Protein AF-A0A452ZFZ0-F1 (afdb_monomer_lite)

Organism: Aegilops tauschii subsp. strangulata (NCBI:txid200361)

InterPro domains:
  IPR027417 P-loop containing nucleoside triphosphate hydrolase [G3DSA:3.40.50.300] (1-75)

Foldseek 3Di:
DDPDDDDPCPVLVVCVVVVNDPVVSVLVVLQVVCVVVVHPRDDDDDPVVVVVVVLVVVLVVLVVPDDPVPDDPVVNCCVSDPDDD

Secondary structure (DSSP, 8-state):
----PPPTTHHHHHHHHTT--HHHHHHHHHHHHHHHTTPPPPP---HHHHHHHHHHHHHHHHHHH--TTTS-HHHHHHHHSPPP-

Sequence (85 aa):
LVPGQALLSFGLHCAQLAGVPSEVIQRAASVLEDIHSKRPVRRMICDNLAAKDKQYQDAMAKLLAFDPRKGDLNHFFEDVFPPEA

Radius of gyration: 22.25 Å; chains: 1; bounding box: 54×33×55 Å

Structure (mmCIF, N/CA/C/O backbone):
data_AF-A0A452ZFZ0-F1
#
_entry.id   AF-A0A452ZFZ0-F1
#
loop_
_atom_site.group_PDB
_atom_site.id
_atom_site.type_symbol
_atom_site.label_atom_id
_atom_site.label_alt_id
_atom_site.label_comp_id
_atom_site.label_asym_id
_atom_site.label_entity_id
_atom_site.label_seq_id
_atom_site.pdbx_PDB_ins_code
_atom_site.Cartn_x
_atom_site.Cartn_y
_atom_site.Cartn_z
_atom_site.occupancy
_atom_site.B_iso_or_equiv
_atom_site.auth_seq_id
_atom_site.auth_comp_id
_atom_site.auth_asym_id
_atom_site.auth_atom_id
_atom_site.pdbx_PDB_model_num
ATOM 1 N N . LEU A 1 1 ? 34.568 9.966 -11.392 1.00 59.06 1 LEU A N 1
ATOM 2 C CA . LEU A 1 1 ? 33.140 10.099 -11.022 1.00 59.06 1 LEU A CA 1
ATOM 3 C C . LEU A 1 1 ? 32.895 11.560 -10.692 1.00 59.06 1 LEU A C 1
ATOM 5 O O . LEU A 1 1 ? 33.636 12.088 -9.874 1.00 59.06 1 LEU A O 1
ATOM 9 N N . VAL A 1 2 ? 31.951 12.223 -11.362 1.00 62.56 2 VAL A N 1
ATOM 10 C CA . VAL A 1 2 ? 31.585 13.604 -11.012 1.00 62.56 2 VAL A CA 1
ATOM 11 C C . VAL A 1 2 ? 30.678 13.535 -9.780 1.00 62.56 2 VAL A C 1
ATOM 13 O O . VAL A 1 2 ? 29.649 12.862 -9.855 1.00 62.56 2 VAL A O 1
ATOM 16 N N . PRO A 1 3 ? 31.033 14.169 -8.650 1.00 55.62 3 PRO A N 1
ATOM 17 C CA . PRO A 1 3 ? 30.122 14.304 -7.524 1.00 55.62 3 PRO A CA 1
ATOM 18 C C . PRO A 1 3 ? 28.958 15.187 -7.971 1.00 55.62 3 PRO A C 1
ATOM 20 O O . PRO A 1 3 ? 29.135 16.365 -8.271 1.00 55.62 3 PRO A O 1
ATOM 23 N N . GLY A 1 4 ? 27.777 14.601 -8.082 1.00 64.94 4 GLY A N 1
ATOM 24 C CA . GLY A 1 4 ? 26.598 15.289 -8.577 1.00 64.94 4 GLY A CA 1
ATOM 25 C C . GLY A 1 4 ? 25.359 14.473 -8.268 1.00 64.94 4 GLY A C 1
ATOM 26 O O . GLY A 1 4 ? 25.377 13.243 -8.309 1.00 64.94 4 GLY A O 1
ATOM 27 N N . GLN A 1 5 ? 24.293 15.173 -7.905 1.00 58.78 5 GLN A N 1
ATOM 28 C CA . GLN A 1 5 ? 23.008 14.581 -7.577 1.00 58.78 5 GLN A CA 1
ATOM 29 C C . GLN A 1 5 ? 22.443 13.915 -8.838 1.00 58.78 5 GLN A C 1
ATOM 31 O O . GLN A 1 5 ? 22.257 14.575 -9.860 1.00 58.78 5 GLN A O 1
ATOM 36 N N . ALA A 1 6 ? 22.221 12.600 -8.795 1.00 67.44 6 ALA A N 1
ATOM 37 C CA . ALA A 1 6 ? 21.618 11.893 -9.918 1.00 67.44 6 ALA A CA 1
ATOM 38 C C . ALA A 1 6 ? 20.217 12.466 -10.177 1.00 67.44 6 ALA A C 1
ATOM 40 O O . ALA A 1 6 ? 19.401 12.563 -9.257 1.00 67.44 6 ALA A O 1
ATOM 41 N N . LEU A 1 7 ? 19.936 12.844 -11.427 1.00 69.50 7 LEU A N 1
ATOM 42 C CA . LEU A 1 7 ? 18.584 13.210 -11.834 1.00 69.50 7 LEU A CA 1
ATOM 43 C C . LEU A 1 7 ? 17.679 12.000 -11.598 1.00 69.50 7 LEU A C 1
ATOM 45 O O . LEU A 1 7 ? 17.920 10.920 -12.137 1.00 69.50 7 LEU A O 1
ATOM 49 N N . LEU A 1 8 ? 16.623 12.188 -10.810 1.00 69.81 8 LEU A N 1
ATOM 50 C CA . LEU A 1 8 ? 15.677 11.129 -10.442 1.00 69.81 8 LEU A CA 1
ATOM 51 C C . LEU A 1 8 ? 14.958 10.514 -11.664 1.00 69.81 8 LEU A C 1
ATOM 53 O O . LEU A 1 8 ? 14.406 9.423 -11.572 1.00 69.81 8 LEU A O 1
ATOM 57 N N . SER A 1 9 ? 15.032 11.166 -12.830 1.00 79.19 9 SER A N 1
ATOM 58 C CA . SER A 1 9 ? 14.537 10.681 -14.123 1.00 79.19 9 SER A CA 1
ATOM 59 C C . SER A 1 9 ? 15.518 9.795 -14.905 1.00 79.19 9 SER A C 1
ATOM 61 O O . SER A 1 9 ? 15.101 9.146 -15.864 1.00 79.19 9 SER A O 1
ATOM 63 N N . PHE A 1 10 ? 16.798 9.714 -14.521 1.00 87.88 10 PHE A N 1
ATOM 64 C CA . PHE A 1 10 ? 17.796 8.932 -15.265 1.00 87.88 10 PHE A CA 1
ATOM 65 C C . PHE A 1 10 ? 17.440 7.438 -15.305 1.00 87.88 10 PHE A C 1
ATOM 67 O O . PHE A 1 10 ? 17.518 6.806 -16.355 1.00 87.88 10 PHE A O 1
ATOM 74 N N . GLY A 1 11 ? 16.941 6.896 -14.189 1.0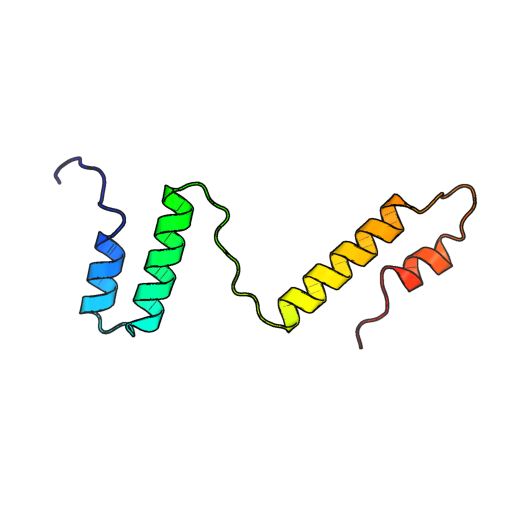0 90.56 11 GLY A N 1
ATOM 75 C CA . GLY A 1 11 ? 16.471 5.510 -14.125 1.00 90.56 11 GLY A CA 1
ATOM 76 C C . GLY A 1 11 ? 15.288 5.223 -15.057 1.00 90.56 11 GLY A C 1
ATOM 77 O O . GLY A 1 11 ? 15.255 4.167 -15.688 1.00 90.56 11 GLY A O 1
ATOM 78 N N . LEU A 1 12 ? 14.353 6.172 -15.212 1.00 92.81 12 LEU A N 1
ATOM 79 C CA . LEU A 1 12 ? 13.239 6.036 -16.160 1.00 92.81 12 LEU A CA 1
ATOM 80 C C . LEU A 1 12 ? 13.737 5.992 -17.606 1.00 92.81 12 LEU A C 1
ATOM 82 O O . LEU A 1 12 ? 13.240 5.199 -18.402 1.00 92.81 12 LEU A O 1
ATOM 86 N N . HIS A 1 13 ? 14.740 6.810 -17.935 1.00 92.25 13 HIS A N 1
ATOM 87 C CA . HIS A 1 13 ? 15.335 6.826 -19.267 1.00 92.25 13 HIS A CA 1
ATOM 88 C C . HIS A 1 13 ? 16.009 5.487 -19.599 1.00 92.25 13 HIS A C 1
ATOM 90 O O . HIS A 1 13 ? 15.778 4.925 -20.668 1.00 92.25 13 HIS A O 1
ATOM 96 N N . CYS A 1 14 ? 16.768 4.922 -18.654 1.00 94.44 14 CYS A N 1
ATOM 97 C CA . CYS A 1 14 ? 17.343 3.584 -18.797 1.00 94.44 14 CYS A CA 1
ATOM 98 C C . CYS A 1 14 ? 16.269 2.504 -19.000 1.00 94.44 14 CYS A C 1
ATOM 100 O O . CYS A 1 14 ? 16.418 1.655 -19.876 1.00 94.44 14 CYS A O 1
ATOM 102 N N . ALA A 1 15 ? 15.179 2.543 -18.227 1.00 95.19 15 ALA A N 1
ATOM 103 C CA . ALA A 1 15 ? 14.079 1.589 -18.357 1.00 95.19 15 ALA A CA 1
ATOM 104 C C . ALA A 1 15 ? 13.398 1.677 -19.735 1.00 95.19 15 ALA A C 1
ATOM 106 O O . ALA A 1 15 ? 13.120 0.651 -20.354 1.00 95.19 15 ALA A O 1
ATOM 107 N N . GLN A 1 16 ? 13.190 2.891 -20.249 1.00 95.12 16 GLN A N 1
ATOM 108 C CA . GLN A 1 16 ? 12.639 3.103 -21.587 1.00 95.12 16 GLN A CA 1
ATOM 109 C C . GLN A 1 16 ? 13.557 2.529 -22.679 1.00 95.12 16 GLN A C 1
ATOM 111 O O . GLN A 1 16 ? 13.076 1.840 -23.576 1.00 95.12 16 GLN A O 1
ATOM 116 N N . LEU A 1 17 ? 14.873 2.757 -22.589 1.00 96.56 17 LEU A N 1
ATOM 117 C CA . LEU A 1 17 ? 15.856 2.192 -23.527 1.00 96.56 17 LEU A CA 1
ATOM 118 C C . LEU A 1 17 ? 15.905 0.659 -23.483 1.00 96.56 17 LEU A C 1
ATOM 120 O O . LEU A 1 17 ? 16.136 0.023 -24.506 1.00 96.56 17 LEU A O 1
ATOM 124 N N . ALA A 1 18 ? 15.655 0.067 -22.314 1.00 97.50 18 ALA A N 1
ATOM 125 C CA . ALA A 1 18 ? 15.561 -1.379 -22.137 1.00 97.50 18 ALA A CA 1
ATOM 126 C C . ALA A 1 18 ? 14.245 -1.986 -22.669 1.00 97.50 18 ALA A C 1
ATOM 128 O O . ALA A 1 18 ? 14.043 -3.193 -22.551 1.00 97.50 18 ALA A O 1
ATOM 129 N N . GLY A 1 19 ? 13.347 -1.177 -23.244 1.00 96.75 19 GLY A N 1
ATOM 130 C CA . GLY A 1 19 ? 12.093 -1.649 -23.835 1.00 96.75 19 GLY A CA 1
ATOM 131 C C . GLY A 1 19 ? 10.969 -1.892 -22.827 1.00 96.75 19 GLY A C 1
ATOM 132 O O . GLY A 1 19 ? 10.028 -2.624 -23.129 1.00 96.75 19 GLY A O 1
ATOM 133 N N . VAL A 1 20 ? 11.039 -1.300 -21.631 1.00 97.00 20 VAL A N 1
ATOM 134 C CA . VAL A 1 20 ? 9.931 -1.357 -20.667 1.00 97.00 20 VAL A CA 1
ATOM 135 C C . VAL A 1 20 ? 8.689 -0.668 -21.266 1.00 97.00 20 VAL A C 1
ATOM 137 O O . VAL A 1 20 ? 8.826 0.423 -21.827 1.00 97.00 20 VAL A O 1
ATOM 140 N N . PRO A 1 21 ? 7.479 -1.252 -21.134 1.00 97.69 21 PRO A N 1
ATOM 141 C CA . PRO A 1 21 ? 6.260 -0.670 -21.695 1.00 97.69 21 PRO A CA 1
ATOM 142 C C . PRO A 1 21 ? 6.004 0.763 -21.216 1.00 97.69 21 PRO A C 1
ATOM 144 O O . PRO A 1 21 ? 6.221 1.093 -20.044 1.00 97.69 21 PRO A O 1
ATOM 147 N N . SER A 1 22 ? 5.512 1.616 -22.115 1.00 93.62 22 SER A N 1
ATOM 148 C CA . SER A 1 22 ? 5.305 3.048 -21.860 1.00 93.62 22 SER A CA 1
ATOM 149 C C . SER A 1 22 ? 4.339 3.304 -20.703 1.00 93.62 22 SER A C 1
ATOM 151 O O . SER A 1 22 ? 4.546 4.245 -19.938 1.00 93.62 22 SER A O 1
ATOM 153 N N . GLU A 1 23 ? 3.342 2.442 -20.501 1.00 94.06 23 GLU A N 1
ATOM 154 C CA . GLU A 1 23 ? 2.385 2.539 -19.398 1.00 94.06 23 GLU A CA 1
ATOM 155 C C . GLU A 1 23 ? 3.080 2.337 -18.046 1.00 94.06 23 GLU A C 1
ATOM 157 O O . GLU A 1 23 ? 2.726 2.973 -17.053 1.00 94.06 23 GLU A O 1
ATOM 162 N N . VAL A 1 24 ? 4.100 1.473 -17.990 1.00 93.75 24 VAL A N 1
ATOM 163 C CA . VAL A 1 24 ? 4.911 1.272 -16.780 1.00 93.75 24 VAL A CA 1
ATOM 164 C C . VAL A 1 24 ? 5.786 2.497 -16.522 1.00 93.75 24 VAL A C 1
ATOM 166 O O . VAL A 1 24 ? 5.846 2.965 -15.384 1.00 93.75 24 VAL A O 1
ATOM 169 N N . ILE A 1 25 ? 6.403 3.056 -17.569 1.00 94.88 25 ILE A N 1
ATOM 170 C CA . ILE A 1 25 ? 7.209 4.283 -17.472 1.00 94.88 25 ILE A CA 1
ATOM 171 C C . ILE A 1 25 ? 6.360 5.459 -16.972 1.00 94.88 25 ILE A C 1
ATOM 173 O O . ILE A 1 25 ? 6.778 6.168 -16.058 1.00 94.88 25 ILE A O 1
ATOM 177 N N . GLN A 1 26 ? 5.147 5.638 -17.504 1.00 92.38 26 GLN A N 1
ATOM 178 C CA . GLN A 1 26 ? 4.223 6.697 -17.087 1.00 92.38 26 GLN A CA 1
ATOM 179 C C . GLN A 1 26 ? 3.802 6.559 -15.620 1.00 92.38 26 GLN A C 1
ATOM 181 O O . GLN A 1 26 ? 3.837 7.543 -14.878 1.00 92.38 26 GLN A O 1
ATOM 186 N N . ARG A 1 27 ? 3.460 5.343 -15.166 1.00 91.38 27 ARG A N 1
ATOM 187 C CA . ARG A 1 27 ? 3.148 5.106 -13.746 1.00 91.38 27 ARG A CA 1
ATOM 188 C C . ARG A 1 27 ? 4.342 5.422 -12.849 1.00 91.38 27 ARG A C 1
ATOM 190 O O . ARG A 1 27 ? 4.179 6.096 -11.837 1.00 91.38 27 ARG A O 1
ATOM 197 N N . ALA A 1 28 ? 5.539 4.976 -13.225 1.00 91.56 28 ALA A N 1
ATOM 198 C CA . ALA A 1 28 ? 6.751 5.238 -12.455 1.00 91.56 28 ALA A CA 1
ATOM 199 C C . ALA A 1 28 ? 7.095 6.741 -12.404 1.00 91.56 28 ALA A C 1
ATOM 201 O O . ALA A 1 28 ? 7.507 7.235 -11.356 1.00 91.56 28 ALA A O 1
ATOM 202 N N . ALA A 1 29 ? 6.855 7.483 -13.490 1.00 91.75 29 ALA A N 1
ATOM 203 C CA . ALA A 1 29 ? 6.994 8.938 -13.516 1.00 91.75 29 ALA A CA 1
ATOM 204 C C . ALA A 1 29 ? 6.020 9.636 -12.553 1.00 91.75 29 ALA A C 1
ATOM 206 O O . ALA A 1 29 ? 6.451 10.481 -11.771 1.00 91.75 29 ALA A O 1
ATOM 207 N N . SER A 1 30 ? 4.743 9.233 -12.537 1.00 89.81 30 SER A N 1
ATOM 208 C CA . SER A 1 30 ? 3.752 9.766 -11.588 1.00 89.81 30 SER A CA 1
ATOM 209 C C . SER A 1 30 ? 4.143 9.499 -10.130 1.00 89.81 30 SER A C 1
ATOM 211 O O . SER A 1 30 ? 4.015 10.387 -9.291 1.00 89.81 30 SER A O 1
ATOM 213 N N . VAL A 1 31 ? 4.658 8.303 -9.823 1.00 89.69 31 VAL A N 1
ATOM 214 C CA . VAL A 1 31 ? 5.150 7.963 -8.475 1.00 89.69 31 VAL A CA 1
ATOM 215 C C . VAL A 1 31 ? 6.338 8.844 -8.087 1.00 89.69 31 VAL A C 1
ATOM 217 O O . VAL A 1 31 ? 6.392 9.355 -6.968 1.00 89.69 31 VAL A O 1
ATOM 220 N N . LEU A 1 32 ? 7.286 9.054 -9.004 1.00 90.00 32 LEU A N 1
ATOM 221 C CA . LEU A 1 32 ? 8.441 9.917 -8.759 1.00 90.00 32 LEU A CA 1
ATOM 222 C C . LEU A 1 32 ? 8.040 11.380 -8.536 1.00 90.00 32 LEU A C 1
ATOM 224 O O . LEU A 1 32 ? 8.669 12.055 -7.719 1.00 90.00 32 LEU A O 1
ATOM 228 N N . GLU A 1 33 ? 7.006 11.870 -9.219 1.00 88.81 33 GLU A N 1
ATOM 229 C CA . GLU A 1 33 ? 6.460 13.212 -9.002 1.00 88.81 33 GLU A CA 1
ATOM 230 C C . GLU A 1 33 ? 5.843 13.360 -7.603 1.00 88.81 33 GLU A C 1
ATOM 232 O O . GLU A 1 33 ? 6.095 14.355 -6.916 1.00 88.81 33 GLU A O 1
ATOM 237 N N . ASP A 1 34 ? 5.083 12.359 -7.148 1.00 89.19 34 ASP A N 1
ATOM 238 C CA . ASP A 1 34 ? 4.502 12.354 -5.803 1.00 89.19 34 ASP A CA 1
ATOM 239 C C . ASP A 1 34 ? 5.591 12.343 -4.722 1.00 89.19 34 ASP A C 1
ATOM 241 O O . ASP A 1 34 ? 5.528 13.144 -3.786 1.00 89.19 34 ASP A O 1
ATOM 245 N N . ILE A 1 35 ? 6.641 11.532 -4.899 1.00 86.81 35 ILE A N 1
ATOM 246 C CA . ILE A 1 35 ? 7.801 11.495 -3.993 1.00 86.81 35 ILE A CA 1
ATOM 247 C C . ILE A 1 35 ? 8.484 12.868 -3.918 1.00 86.81 35 ILE A C 1
ATOM 24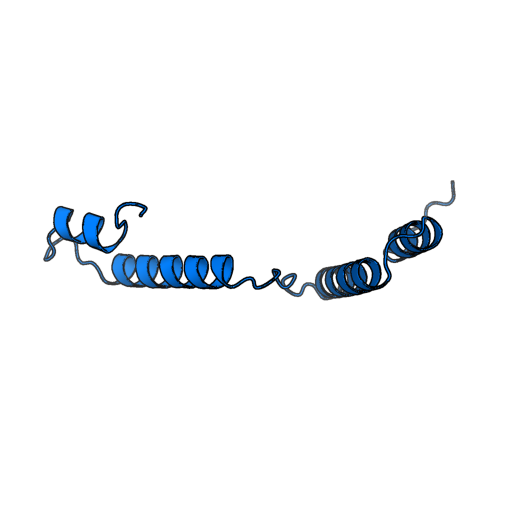9 O O . ILE A 1 35 ? 8.729 13.370 -2.820 1.00 86.81 35 ILE A O 1
ATOM 253 N N . HIS A 1 36 ? 8.759 13.507 -5.062 1.00 86.06 36 HIS A N 1
ATOM 254 C CA . HIS A 1 36 ? 9.361 14.849 -5.090 1.00 86.06 36 HIS A CA 1
ATOM 255 C C . HIS A 1 36 ? 8.488 15.896 -4.413 1.00 86.06 36 HIS A C 1
ATOM 257 O O . HIS A 1 36 ? 8.984 16.752 -3.681 1.00 86.06 36 HIS A O 1
ATOM 263 N N . SER A 1 37 ? 7.184 15.821 -4.658 1.00 88.81 37 SER A N 1
ATOM 264 C CA . SER A 1 37 ? 6.208 16.766 -4.126 1.00 88.81 37 SER A CA 1
ATOM 265 C C . SER A 1 37 ? 5.878 16.503 -2.655 1.00 88.81 37 SER A C 1
ATOM 267 O O . SER A 1 37 ? 5.035 17.201 -2.094 1.00 88.81 37 SER A O 1
ATOM 269 N N . LYS A 1 38 ? 6.502 15.489 -2.028 1.00 87.25 38 LYS A N 1
ATOM 270 C CA . LYS A 1 38 ? 6.168 14.984 -0.686 1.00 87.25 38 LYS A CA 1
ATOM 271 C C . LYS A 1 38 ? 4.676 14.668 -0.537 1.00 87.25 38 LYS A C 1
ATOM 273 O O . LYS A 1 38 ? 4.122 14.745 0.559 1.00 87.25 38 LYS A O 1
ATOM 278 N N . ARG A 1 39 ? 4.016 14.331 -1.648 1.00 84.38 39 ARG A N 1
ATOM 279 C CA . ARG A 1 39 ? 2.638 13.855 -1.646 1.00 84.38 39 ARG A CA 1
ATOM 280 C C . ARG A 1 39 ? 2.648 12.367 -1.305 1.00 84.38 39 ARG A C 1
ATOM 282 O O . ARG A 1 39 ? 3.591 11.662 -1.673 1.00 84.38 39 ARG A O 1
ATOM 289 N N . PRO A 1 40 ? 1.614 11.864 -0.616 1.00 82.75 40 PRO A N 1
ATOM 290 C CA . PRO A 1 40 ? 1.437 10.430 -0.474 1.00 82.75 40 PRO A CA 1
ATOM 291 C C . PRO A 1 40 ? 1.419 9.790 -1.862 1.00 82.75 40 PRO A C 1
ATOM 293 O O . PRO A 1 40 ? 0.623 10.193 -2.711 1.00 82.75 40 PRO A O 1
ATOM 296 N N . VAL A 1 41 ? 2.289 8.804 -2.087 1.00 82.94 41 VAL A N 1
ATOM 297 C CA . VAL A 1 41 ? 2.257 8.015 -3.320 1.00 82.94 41 VAL A CA 1
ATOM 298 C C . VAL A 1 41 ? 0.891 7.353 -3.393 1.00 82.94 41 VAL A C 1
ATOM 300 O O . VAL A 1 41 ? 0.525 6.574 -2.506 1.00 82.94 41 VAL A O 1
ATOM 303 N N . ARG A 1 42 ? 0.123 7.682 -4.435 1.00 73.75 42 ARG A N 1
ATOM 304 C CA . ARG A 1 42 ? -1.193 7.076 -4.638 1.00 73.75 42 ARG A CA 1
ATOM 305 C C . ARG A 1 42 ? -1.015 5.568 -4.761 1.00 73.75 42 ARG A C 1
ATOM 307 O O . ARG A 1 42 ? -0.352 5.082 -5.676 1.00 73.75 42 ARG A O 1
ATOM 314 N N . ARG A 1 43 ? -1.594 4.819 -3.820 1.00 69.81 43 ARG A N 1
ATOM 315 C CA . ARG A 1 43 ? -1.679 3.363 -3.947 1.00 69.81 43 ARG A CA 1
ATOM 316 C C . ARG A 1 43 ? -2.506 3.039 -5.185 1.00 69.81 43 ARG A C 1
ATOM 318 O O . ARG A 1 43 ? -3.471 3.738 -5.490 1.00 69.81 43 ARG A O 1
ATOM 325 N N . MET A 1 44 ? -2.129 1.973 -5.883 1.00 68.06 44 MET A N 1
ATOM 326 C CA . MET A 1 44 ? -2.997 1.397 -6.900 1.00 68.06 44 MET A CA 1
ATOM 327 C C . MET A 1 44 ? -4.291 0.973 -6.203 1.00 68.06 44 MET A C 1
ATOM 329 O O . MET A 1 44 ? -4.284 0.048 -5.392 1.00 68.06 44 MET A O 1
ATOM 333 N N . ILE A 1 45 ? -5.379 1.689 -6.475 1.00 65.44 45 ILE A N 1
ATOM 334 C CA . ILE A 1 45 ? -6.701 1.314 -5.988 1.00 65.44 45 ILE A CA 1
ATOM 335 C C . ILE A 1 45 ? -7.138 0.130 -6.847 1.00 65.44 45 ILE A C 1
ATOM 337 O O . ILE A 1 45 ? -7.461 0.298 -8.020 1.00 65.44 45 ILE A O 1
ATOM 341 N N . CYS A 1 46 ? -7.081 -1.071 -6.281 1.00 75.38 46 CYS A N 1
ATOM 342 C CA . CYS A 1 46 ? -7.828 -2.210 -6.797 1.00 75.38 46 CYS A CA 1
ATOM 343 C C . CYS A 1 46 ? -8.997 -2.495 -5.855 1.00 75.38 46 CYS A C 1
ATOM 345 O O . CYS A 1 46 ? -8.904 -2.219 -4.655 1.00 75.38 46 CYS A O 1
ATOM 347 N N . ASP A 1 47 ? -10.084 -3.045 -6.393 1.00 79.88 47 ASP A N 1
ATOM 348 C CA . ASP A 1 47 ? -11.338 -3.230 -5.652 1.00 79.88 47 ASP A CA 1
ATOM 349 C C . ASP A 1 47 ? -11.136 -4.025 -4.357 1.00 79.88 47 ASP A C 1
ATOM 351 O O . ASP A 1 47 ? -11.682 -3.670 -3.315 1.00 79.88 47 ASP A O 1
ATOM 355 N N . ASN A 1 48 ? -10.257 -5.030 -4.388 1.00 81.38 48 ASN A N 1
ATOM 356 C CA . ASN A 1 48 ? -9.891 -5.817 -3.210 1.00 81.38 48 ASN A CA 1
ATOM 357 C C . ASN A 1 48 ? -9.221 -4.968 -2.119 1.00 81.38 48 ASN A C 1
ATOM 359 O O . ASN A 1 48 ? -9.530 -5.124 -0.939 1.00 81.38 48 ASN A O 1
ATOM 363 N N . LEU A 1 49 ? -8.307 -4.068 -2.499 1.00 82.81 49 LEU A N 1
ATOM 364 C CA . LEU A 1 49 ? -7.621 -3.197 -1.545 1.00 82.81 49 LEU A CA 1
ATOM 365 C C . LEU A 1 49 ? -8.587 -2.155 -0.975 1.00 82.81 49 LEU A C 1
ATOM 367 O O . LEU A 1 49 ? -8.593 -1.928 0.228 1.00 82.81 49 LEU A O 1
ATOM 371 N N . ALA A 1 50 ? -9.446 -1.580 -1.820 1.00 85.06 50 ALA A N 1
ATOM 372 C CA . ALA A 1 50 ? -10.464 -0.622 -1.397 1.00 85.06 50 ALA A CA 1
ATOM 373 C C . ALA A 1 50 ? -11.476 -1.252 -0.425 1.00 85.06 50 ALA A C 1
ATOM 375 O O . ALA A 1 50 ? -11.833 -0.642 0.583 1.00 85.06 50 ALA A O 1
ATOM 376 N N . ALA A 1 51 ? -11.905 -2.489 -0.693 1.00 87.38 51 ALA A N 1
ATOM 377 C CA . ALA A 1 51 ? -12.784 -3.241 0.196 1.00 87.38 51 ALA A CA 1
ATOM 378 C C . ALA A 1 51 ? -12.119 -3.519 1.552 1.00 87.38 51 ALA A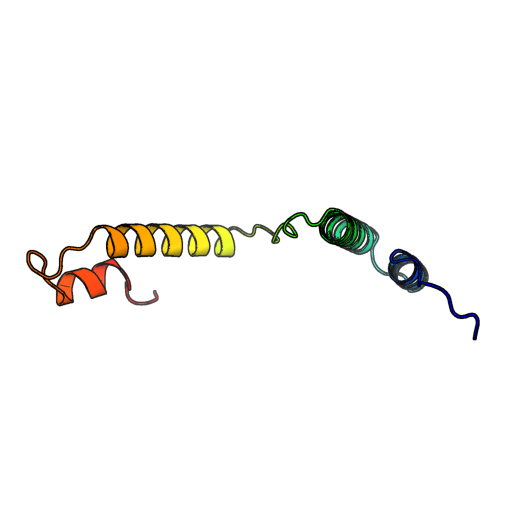 C 1
ATOM 380 O O . ALA A 1 51 ? -12.753 -3.338 2.592 1.00 87.38 51 ALA A O 1
ATOM 381 N N . LYS A 1 52 ? -10.834 -3.899 1.554 1.00 86.88 52 LYS A N 1
ATOM 382 C CA . LYS A 1 52 ? -10.061 -4.116 2.785 1.00 86.88 52 LYS A CA 1
ATOM 383 C C . LYS A 1 52 ? -9.839 -2.824 3.569 1.00 86.88 52 LYS A C 1
ATOM 385 O O . LYS A 1 52 ? -10.038 -2.823 4.778 1.00 86.88 52 LYS A O 1
ATOM 390 N N . ASP A 1 53 ? -9.496 -1.723 2.903 1.00 89.00 53 ASP A N 1
ATOM 391 C CA . ASP A 1 53 ? -9.341 -0.416 3.550 1.00 89.00 53 ASP A CA 1
ATOM 392 C C . ASP A 1 53 ? -10.651 0.019 4.221 1.00 89.00 53 ASP A C 1
ATOM 394 O O . ASP A 1 53 ? -10.639 0.448 5.375 1.00 89.00 53 ASP A O 1
ATOM 398 N N . LYS A 1 54 ? -11.791 -0.168 3.543 1.00 89.81 54 LYS A N 1
ATOM 399 C CA . LYS A 1 54 ? -13.112 0.087 4.126 1.00 89.81 54 LYS A CA 1
ATOM 400 C C . LYS A 1 54 ? -13.385 -0.812 5.334 1.00 89.81 54 LYS A C 1
ATOM 402 O O . LYS A 1 54 ? -13.780 -0.308 6.379 1.00 89.81 54 LYS A O 1
ATOM 407 N N . GLN A 1 55 ? -13.111 -2.114 5.222 1.00 90.38 55 GLN A N 1
ATOM 408 C CA . GLN A 1 55 ? -13.265 -3.059 6.331 1.00 90.38 55 GLN A CA 1
ATOM 409 C C . GLN A 1 55 ? -12.454 -2.621 7.563 1.00 90.38 55 GLN A C 1
ATOM 411 O O . GLN A 1 55 ? -12.968 -2.646 8.680 1.00 90.38 55 GLN A O 1
ATOM 416 N N . TYR A 1 56 ? -11.205 -2.178 7.378 1.00 90.75 56 TYR A N 1
ATOM 417 C CA . TYR A 1 56 ? -10.373 -1.690 8.480 1.00 90.75 56 TYR A CA 1
ATOM 418 C C . TYR A 1 56 ? -10.872 -0.372 9.071 1.00 90.75 56 TYR A C 1
ATOM 420 O O . TYR A 1 56 ? -10.831 -0.202 10.290 1.00 90.75 56 TYR A O 1
ATOM 428 N N . GLN A 1 57 ? -11.355 0.552 8.239 1.00 92.69 57 GLN A N 1
ATOM 429 C CA . GLN A 1 57 ? -11.963 1.795 8.716 1.00 92.69 57 GLN A CA 1
ATOM 430 C C . GLN A 1 57 ? -13.197 1.514 9.581 1.00 92.69 57 GLN A C 1
ATOM 432 O O . GLN A 1 57 ? -13.312 2.071 10.673 1.00 92.69 57 GLN A O 1
ATOM 437 N N . ASP A 1 58 ? -14.065 0.604 9.138 1.00 93.25 58 ASP A N 1
ATOM 438 C CA . ASP A 1 58 ? -15.260 0.198 9.878 1.00 93.25 58 ASP A CA 1
ATOM 439 C C . ASP A 1 58 ? -14.881 -0.485 11.207 1.00 93.25 58 ASP A C 1
ATOM 441 O O . ASP A 1 58 ? -15.419 -0.143 12.263 1.00 93.25 58 ASP A O 1
ATOM 445 N N . ALA A 1 59 ? -13.894 -1.387 11.190 1.00 92.19 59 ALA A N 1
ATOM 446 C CA . ALA A 1 59 ? -13.357 -2.033 12.390 1.00 92.19 59 ALA A CA 1
ATOM 447 C C . ALA A 1 59 ? -12.785 -1.018 13.399 1.00 92.19 59 ALA A C 1
ATOM 449 O O . ALA A 1 59 ? -13.068 -1.098 14.597 1.00 92.19 59 ALA A O 1
ATOM 450 N N . MET A 1 60 ? -12.021 -0.027 12.928 1.00 93.25 60 MET A N 1
ATOM 451 C CA . MET A 1 60 ? -11.493 1.042 13.782 1.00 93.25 60 MET A CA 1
ATOM 452 C C . MET A 1 60 ? -12.603 1.902 14.385 1.00 93.25 60 MET A C 1
ATOM 454 O O . MET A 1 60 ? -12.530 2.242 15.566 1.00 93.25 60 MET A O 1
ATOM 458 N N . ALA A 1 61 ? -13.631 2.242 13.606 1.00 94.25 61 ALA A N 1
ATOM 459 C CA . ALA A 1 61 ? -14.766 3.012 14.099 1.00 94.25 61 ALA A CA 1
ATOM 460 C C . ALA A 1 61 ? -15.494 2.274 15.235 1.00 94.25 61 ALA A C 1
ATOM 462 O O . ALA A 1 61 ? -15.775 2.874 16.273 1.00 94.25 61 ALA A O 1
ATOM 463 N N . LYS A 1 62 ? -15.722 0.963 15.079 1.00 92.00 62 LYS A N 1
ATOM 464 C CA . LYS A 1 62 ? -16.299 0.109 16.129 1.00 92.00 62 LYS A CA 1
ATOM 465 C C . LYS A 1 62 ? -15.423 0.082 17.381 1.00 92.00 62 LYS A C 1
ATOM 467 O O . LYS A 1 62 ? -15.935 0.244 18.485 1.00 92.00 62 LYS A O 1
ATOM 472 N N . LEU A 1 63 ? -14.106 -0.067 17.219 1.00 92.06 63 LEU A N 1
ATOM 473 C CA . LEU A 1 63 ? -13.156 -0.119 18.333 1.00 92.06 63 LEU A CA 1
ATOM 474 C C . LEU A 1 63 ? -13.101 1.188 19.128 1.00 92.06 63 LEU A C 1
ATOM 476 O O . LEU A 1 63 ? -13.051 1.156 20.353 1.00 92.06 63 LEU A O 1
ATOM 480 N N . LEU A 1 64 ? -13.157 2.331 18.446 1.00 93.38 64 LEU A N 1
ATOM 481 C CA . LEU A 1 64 ? -13.191 3.644 19.092 1.00 93.38 64 LEU A CA 1
ATOM 482 C C . LEU A 1 64 ? -14.526 3.931 19.796 1.00 93.38 64 LEU A C 1
ATOM 484 O O . LEU A 1 64 ? -14.548 4.684 20.766 1.00 93.38 64 LEU A O 1
ATOM 488 N N . ALA A 1 65 ? -15.628 3.351 19.315 1.00 92.50 65 ALA A N 1
ATOM 489 C CA . ALA A 1 65 ? -16.959 3.531 19.893 1.00 92.50 65 ALA A CA 1
ATOM 490 C C . ALA A 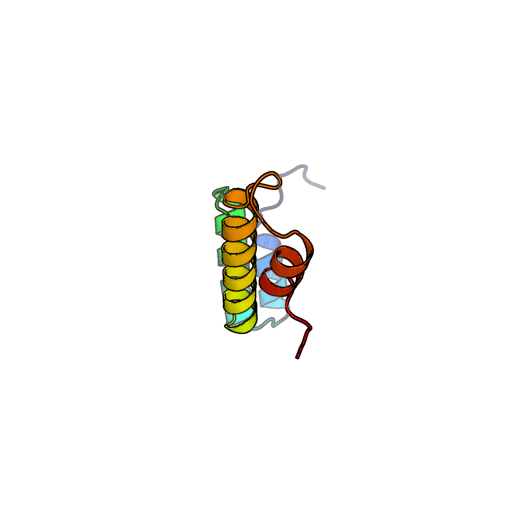1 65 ? -17.266 2.574 21.061 1.00 92.50 65 ALA A C 1
ATOM 492 O O . ALA A 1 65 ? -18.228 2.800 21.798 1.00 92.50 65 ALA A O 1
ATOM 493 N N . PHE A 1 66 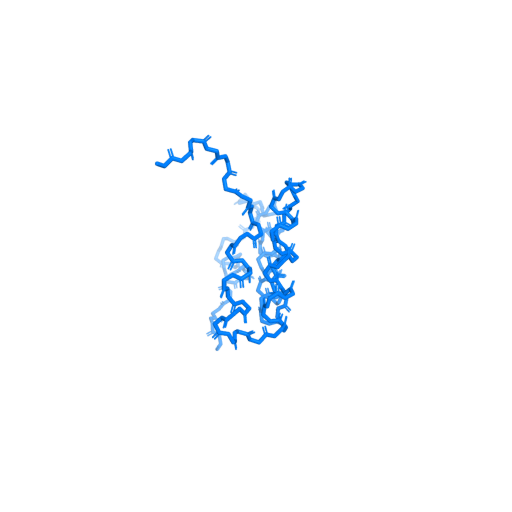? -16.489 1.501 21.229 1.00 94.19 66 PHE A N 1
ATOM 494 C CA . PHE A 1 66 ? -16.764 0.465 22.219 1.00 94.19 66 PHE A CA 1
ATOM 495 C C . PHE A 1 66 ? -16.431 0.919 23.651 1.00 94.19 66 PHE A C 1
ATOM 497 O O . PHE A 1 66 ? -15.328 1.383 23.935 1.00 94.19 66 PHE A O 1
ATOM 504 N N . ASP A 1 67 ? -17.379 0.734 24.576 1.00 92.75 67 ASP A N 1
ATOM 505 C CA . ASP A 1 67 ? -17.184 0.947 26.015 1.00 92.75 67 ASP A CA 1
ATOM 506 C C . ASP A 1 67 ? -17.086 -0.410 26.738 1.00 92.75 67 ASP A C 1
ATOM 508 O O . ASP A 1 67 ? -18.115 -1.070 26.935 1.00 92.75 67 ASP A O 1
ATOM 512 N N . PRO A 1 68 ? -15.889 -0.819 27.208 1.00 87.38 68 PRO A N 1
ATOM 513 C CA . PRO A 1 68 ? -15.691 -2.101 27.890 1.00 87.38 68 PRO A CA 1
ATOM 514 C C . PRO A 1 68 ? -16.489 -2.254 29.187 1.00 87.38 68 PRO A C 1
ATOM 516 O O . PRO A 1 68 ? -16.621 -3.359 29.700 1.00 87.38 68 PRO A O 1
ATOM 519 N N . ARG A 1 69 ? -17.000 -1.153 29.754 1.00 91.00 69 ARG A N 1
ATOM 520 C CA . ARG A 1 69 ? -17.810 -1.181 30.980 1.00 91.00 69 ARG A CA 1
ATOM 521 C C . ARG A 1 69 ? -19.283 -1.485 30.713 1.00 91.00 69 ARG A C 1
ATOM 523 O O . ARG A 1 69 ? -20.011 -1.765 31.660 1.00 91.00 69 ARG A O 1
ATOM 530 N N . LYS A 1 70 ? -19.727 -1.385 29.456 1.00 89.62 70 LYS A N 1
ATOM 531 C CA . LYS A 1 70 ? -21.137 -1.525 29.057 1.00 89.62 70 LYS A CA 1
ATOM 532 C C . LYS A 1 70 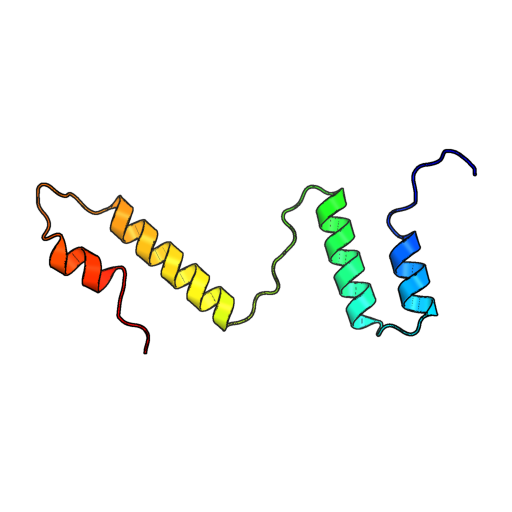? -21.371 -2.590 27.989 1.00 89.62 70 LYS A C 1
ATOM 534 O O . LYS A 1 70 ? -22.498 -3.055 27.865 1.00 89.62 70 LYS A O 1
ATOM 539 N N . GLY A 1 71 ? -20.352 -2.930 27.205 1.00 85.88 71 GLY A N 1
ATOM 540 C CA . GLY A 1 71 ? -20.459 -3.868 26.091 1.00 85.88 71 GLY A CA 1
ATOM 541 C C . GLY A 1 71 ? -19.976 -5.281 26.417 1.00 85.88 71 GLY A C 1
ATOM 542 O O . GLY A 1 71 ? -19.152 -5.484 27.306 1.00 85.88 71 GLY A O 1
ATOM 543 N N . ASP A 1 72 ? -20.467 -6.253 25.646 1.00 92.31 72 ASP A N 1
ATOM 544 C CA . ASP A 1 72 ? -19.944 -7.620 25.624 1.00 92.31 72 ASP A CA 1
ATOM 545 C C . ASP A 1 72 ? -18.706 -7.693 24.720 1.00 92.31 72 ASP A C 1
ATOM 547 O O . ASP A 1 72 ? -18.776 -7.428 23.517 1.00 92.31 72 ASP A O 1
ATOM 551 N N . LEU A 1 73 ? -17.569 -8.057 25.313 1.00 89.44 73 LEU A N 1
ATOM 552 C CA . LEU A 1 73 ? -16.299 -8.208 24.608 1.00 89.44 73 LEU A CA 1
ATOM 553 C C . LEU A 1 73 ? -16.340 -9.331 23.570 1.00 89.44 73 LEU A C 1
ATOM 555 O O . LEU A 1 73 ? -15.791 -9.156 22.486 1.00 89.44 73 LEU A O 1
ATOM 559 N N . ASN A 1 74 ? -16.983 -10.462 23.868 1.00 89.75 74 ASN A N 1
ATOM 560 C CA . ASN A 1 74 ? -16.996 -11.605 22.954 1.00 89.75 74 ASN A CA 1
ATOM 561 C C . ASN A 1 74 ? -17.760 -11.251 21.677 1.00 89.75 74 ASN A C 1
ATOM 563 O O . ASN A 1 74 ? -17.252 -11.445 20.576 1.00 89.75 74 ASN A O 1
ATOM 567 N N . HIS A 1 75 ? -18.936 -10.639 21.836 1.00 88.44 75 HIS A N 1
ATOM 568 C CA . HIS A 1 75 ? -19.726 -10.162 20.708 1.00 88.44 75 HIS A CA 1
ATOM 569 C C . HIS A 1 75 ? -18.998 -9.078 19.898 1.00 88.44 75 HIS A C 1
ATOM 571 O O . HIS A 1 75 ? -19.028 -9.097 18.670 1.00 88.44 75 HIS A O 1
ATOM 577 N N . PHE A 1 76 ? -18.295 -8.163 20.574 1.00 90.44 76 PHE A N 1
ATOM 578 C CA . PHE A 1 76 ? -17.484 -7.146 19.908 1.00 90.44 76 PHE A CA 1
ATOM 579 C C . PHE A 1 76 ? -16.381 -7.758 19.030 1.00 90.44 76 PHE A C 1
ATOM 581 O O . PHE A 1 76 ? -16.200 -7.326 17.893 1.00 90.44 76 PHE A O 1
ATOM 588 N N . PHE A 1 77 ? -15.660 -8.773 19.519 1.00 88.50 77 PHE A N 1
ATOM 589 C CA . PHE A 1 77 ? -14.607 -9.416 18.731 1.00 88.50 77 PHE A CA 1
ATOM 590 C C . PHE A 1 77 ? -15.153 -10.148 17.500 1.00 88.50 77 PHE A C 1
ATOM 592 O O . PHE A 1 77 ? -14.531 -10.048 16.445 1.00 88.50 77 PHE A O 1
ATOM 599 N N . GLU A 1 78 ? -16.313 -10.808 17.590 1.00 88.88 78 GLU A N 1
ATOM 600 C CA . GLU A 1 78 ? -16.933 -11.444 16.416 1.00 88.88 78 GLU A CA 1
ATOM 601 C C . GLU A 1 78 ? -17.382 -10.426 15.357 1.00 88.88 78 GLU A C 1
ATOM 603 O O . GLU A 1 78 ? -17.247 -10.670 14.159 1.00 88.88 78 GLU A O 1
ATOM 608 N N . ASP A 1 79 ? -17.874 -9.260 15.782 1.00 86.88 79 ASP A N 1
ATOM 609 C CA . ASP A 1 79 ? -18.347 -8.209 14.875 1.00 86.88 79 ASP A CA 1
ATOM 610 C C . ASP A 1 79 ? -17.202 -7.399 14.224 1.00 86.88 79 ASP A C 1
ATOM 612 O O . ASP A 1 79 ? -17.338 -6.869 13.113 1.00 86.88 79 ASP A O 1
ATOM 616 N N . VAL A 1 80 ? -16.057 -7.277 14.902 1.00 88.50 80 VAL A N 1
ATOM 617 C CA . VAL A 1 80 ? -14.868 -6.575 14.383 1.00 88.50 80 VAL A CA 1
ATOM 618 C C . VAL A 1 80 ? -13.980 -7.495 13.546 1.00 88.50 80 VAL A C 1
ATOM 620 O O . VAL A 1 80 ? -13.418 -7.050 12.542 1.00 88.50 80 VAL A O 1
ATOM 623 N N . PHE A 1 81 ? -13.871 -8.768 13.925 1.00 82.44 81 PHE A N 1
ATOM 624 C CA . PHE A 1 81 ? -13.042 -9.769 13.256 1.00 82.44 81 PHE A CA 1
ATOM 625 C C . PHE A 1 81 ? -13.900 -10.951 12.788 1.00 82.44 81 PHE A C 1
ATOM 627 O O . PHE A 1 81 ? -13.787 -12.048 13.340 1.00 82.44 81 PHE A O 1
ATOM 634 N N . PRO A 1 82 ? -14.757 -10.755 11.769 1.00 73.88 82 PRO A N 1
ATOM 635 C CA . PRO A 1 82 ? -15.523 -11.857 11.216 1.00 73.88 82 PRO A CA 1
ATOM 636 C C . PRO A 1 82 ? -14.570 -12.924 10.650 1.00 73.88 82 PRO A C 1
ATOM 638 O O . PRO A 1 82 ? -13.519 -12.569 10.099 1.00 73.88 82 PRO A O 1
ATOM 641 N N . PRO A 1 83 ? -14.913 -14.219 10.768 1.00 70.38 83 PRO A N 1
ATOM 642 C CA . PRO A 1 83 ? -14.101 -15.296 10.215 1.00 70.38 83 PRO A CA 1
ATOM 643 C C . PRO A 1 83 ? -13.903 -15.094 8.708 1.00 70.38 83 PRO A C 1
ATOM 645 O O . PRO A 1 83 ? -14.833 -14.701 8.000 1.00 70.38 83 PRO A O 1
ATOM 648 N N . GLU A 1 84 ? -12.681 -15.326 8.223 1.00 63.00 84 GLU A N 1
ATOM 649 C CA . GLU A 1 84 ? -12.381 -15.257 6.790 1.00 63.00 84 GLU A CA 1
ATOM 650 C C . GLU A 1 84 ? -13.233 -16.294 6.038 1.00 63.00 84 GLU A C 1
ATOM 652 O O . GLU A 1 84 ? -13.263 -17.466 6.417 1.00 63.00 84 GLU A O 1
ATOM 657 N N . ALA A 1 85 ? -13.961 -15.828 5.016 1.00 52.03 85 ALA A N 1
ATOM 658 C CA . ALA A 1 85 ? -14.793 -16.647 4.133 1.00 52.03 85 ALA A CA 1
ATOM 659 C C . ALA A 1 85 ? -13.977 -17.267 2.993 1.00 52.03 85 ALA A C 1
ATOM 661 O O . ALA A 1 85 ? -13.057 -16.579 2.490 1.00 52.03 85 ALA A O 1
#

pLDDT: mean 85.27, std 10.79, range [52.03, 97.69]